Protein AF-B4MLC6-F1 (afdb_monomer)

Radius of gyration: 28.42 Å; Cα contacts (8 Å, |Δi|>4): 93; chains: 1; bounding box: 68×67×50 Å

Solvent-accessible surface area (backbone atoms only — not comparable to full-atom values): 10193 Å² total; per-residue (Å²): 132,86,50,77,65,55,53,52,52,50,53,52,49,52,50,54,46,58,76,69,55,54,74,78,79,68,46,75,76,67,80,71,74,76,74,78,72,75,78,76,74,79,74,76,86,68,87,71,76,87,73,73,72,77,74,76,80,76,71,76,73,88,77,76,62,70,89,80,49,56,53,79,42,77,38,80,47,77,47,74,46,67,61,86,47,91,90,46,66,71,47,75,39,79,35,82,41,40,37,41,44,62,76,70,51,63,60,63,82,73,71,44,70,70,60,49,51,56,36,67,73,41,57,73,69,61,19,40,54,50,52,41,52,52,50,53,54,50,51,53,53,52,55,58,55,63,73,66,64,75,86,78,76,80,83,75,132

Structure (mmCIF, N/CA/C/O backbone):
data_AF-B4MLC6-F1
#
_entry.id   AF-B4MLC6-F1
#
loop_
_atom_site.group_PDB
_atom_site.id
_atom_site.type_symbol
_atom_site.label_atom_id
_atom_site.label_alt_id
_atom_site.label_comp_id
_atom_site.label_asym_id
_atom_site.label_entity_id
_atom_site.label_seq_id
_atom_site.pdbx_PDB_ins_code
_atom_site.Cartn_x
_atom_site.Cartn_y
_atom_site.Cartn_z
_atom_site.occupancy
_atom_site.B_iso_or_equiv
_atom_site.auth_seq_id
_atom_site.auth_comp_id
_atom_site.auth_asym_id
_atom_site.auth_atom_id
_atom_site.pdbx_PDB_model_num
ATOM 1 N N . MET A 1 1 ? -3.858 -43.326 20.105 1.00 68.50 1 MET A N 1
ATOM 2 C CA . MET A 1 1 ? -4.731 -43.638 21.261 1.00 68.50 1 MET A CA 1
ATOM 3 C C . MET A 1 1 ? -4.501 -42.559 22.310 1.00 68.50 1 MET A C 1
ATOM 5 O O . MET A 1 1 ? -3.371 -42.448 22.756 1.00 68.50 1 MET A O 1
ATOM 9 N N . LEU A 1 2 ? -5.507 -41.747 22.660 1.00 75.56 2 LEU A N 1
ATOM 10 C CA . LEU A 1 2 ? -5.358 -40.728 23.715 1.00 75.56 2 LEU A CA 1
ATOM 11 C C . LEU A 1 2 ? -5.093 -41.387 25.073 1.00 75.56 2 LEU A C 1
ATOM 13 O O . LEU A 1 2 ? -5.785 -42.353 25.432 1.00 75.56 2 LEU A O 1
ATOM 17 N N . SER A 1 3 ? -4.132 -40.835 25.811 1.00 88.38 3 SER A N 1
ATOM 18 C CA . SER A 1 3 ? -3.777 -41.238 27.169 1.00 88.38 3 SER A CA 1
ATOM 19 C C . SER A 1 3 ? -4.930 -40.984 28.148 1.00 88.38 3 SER A C 1
ATOM 21 O O . SER A 1 3 ? -5.850 -40.197 27.906 1.00 88.38 3 SER A O 1
ATOM 23 N N . GLN A 1 4 ? -4.915 -41.678 29.286 1.00 87.19 4 GLN A N 1
ATOM 24 C CA . GLN A 1 4 ? -6.001 -41.597 30.266 1.00 87.19 4 GLN A CA 1
ATOM 25 C C . GLN A 1 4 ? -6.118 -40.205 30.913 1.00 87.19 4 GLN A C 1
ATOM 27 O O . GLN A 1 4 ? -7.211 -39.799 31.311 1.00 87.19 4 GLN A O 1
ATOM 32 N N . THR A 1 5 ? -5.014 -39.463 30.992 1.00 89.81 5 THR A N 1
ATOM 33 C CA . THR A 1 5 ? -4.964 -38.077 31.473 1.00 89.81 5 THR A CA 1
ATOM 34 C C . THR A 1 5 ? -5.585 -37.113 30.466 1.00 89.81 5 THR A C 1
ATOM 36 O O . THR A 1 5 ? -6.416 -36.296 30.855 1.00 89.81 5 THR A O 1
ATOM 39 N N . GLU A 1 6 ? -5.279 -37.257 29.175 1.00 90.38 6 GLU A N 1
ATOM 40 C CA . GLU A 1 6 ? -5.875 -36.445 28.104 1.00 90.38 6 GLU A CA 1
ATOM 41 C C . GLU A 1 6 ? -7.383 -36.665 27.999 1.00 90.38 6 GLU A C 1
ATOM 43 O O . GLU A 1 6 ? -8.142 -35.708 27.866 1.00 90.38 6 GLU A O 1
ATOM 48 N N . ARG A 1 7 ? -7.844 -37.916 28.139 1.00 89.88 7 ARG A N 1
ATOM 49 C CA . ARG A 1 7 ? -9.282 -38.220 28.169 1.00 89.88 7 ARG A CA 1
ATOM 50 C C . ARG A 1 7 ? -9.983 -37.493 29.313 1.00 89.88 7 ARG A C 1
ATOM 52 O O . ARG A 1 7 ? -11.011 -36.871 29.085 1.00 89.88 7 ARG A O 1
ATOM 59 N N . LYS A 1 8 ? -9.406 -37.514 30.521 1.00 90.06 8 LYS A N 1
ATOM 60 C CA . LYS A 1 8 ? -9.952 -36.790 31.682 1.00 90.06 8 LYS A CA 1
ATOM 61 C C . LYS A 1 8 ? -9.945 -35.276 31.469 1.00 90.06 8 LYS A C 1
ATOM 63 O O . LYS A 1 8 ? -10.919 -34.617 31.824 1.00 90.06 8 LYS A O 1
ATOM 68 N N . ALA A 1 9 ? -8.878 -34.731 30.887 1.00 89.88 9 ALA A N 1
ATOM 69 C CA . ALA A 1 9 ? -8.782 -33.308 30.575 1.00 89.88 9 ALA A CA 1
ATOM 70 C C . ALA A 1 9 ? -9.854 -32.876 29.560 1.00 89.88 9 ALA A C 1
ATOM 72 O O . ALA A 1 9 ? -10.506 -31.853 29.762 1.00 89.88 9 ALA A O 1
ATOM 73 N N . LEU A 1 10 ? -10.102 -33.689 28.529 1.00 91.12 10 LEU A N 1
ATOM 74 C CA . LEU A 1 10 ? -11.170 -33.460 27.554 1.00 91.12 10 LEU A CA 1
ATOM 75 C C . LEU A 1 10 ? -12.553 -33.478 28.207 1.00 91.12 10 LEU A C 1
ATOM 77 O O . LEU A 1 10 ? -13.337 -32.561 27.985 1.00 91.12 10 LEU A O 1
ATOM 81 N N . THR A 1 11 ? -12.834 -34.456 29.072 1.00 90.44 11 THR A N 1
ATOM 82 C CA . THR A 1 11 ? -14.116 -34.511 29.793 1.00 90.44 11 THR A CA 1
ATOM 83 C C . THR A 1 11 ? -14.309 -33.292 30.702 1.00 90.44 11 THR A C 1
ATOM 85 O O . THR A 1 11 ? -15.401 -32.735 30.784 1.00 90.44 11 THR A O 1
ATOM 88 N N . GLN A 1 12 ? -13.247 -32.825 31.367 1.00 90.38 12 GLN A N 1
ATOM 89 C CA . GLN A 1 12 ? -13.305 -31.610 32.186 1.00 90.38 12 GLN A CA 1
ATOM 90 C C . GLN A 1 12 ? -13.538 -30.348 31.350 1.00 90.38 12 GLN A C 1
ATOM 92 O O . GLN A 1 12 ? -14.271 -29.457 31.783 1.00 90.38 12 GLN A O 1
ATOM 97 N N . LEU A 1 13 ? -12.916 -30.256 30.173 1.00 90.38 13 LEU A N 1
ATOM 98 C CA . LEU A 1 13 ? -13.105 -29.137 29.253 1.00 90.38 13 LEU A CA 1
ATOM 99 C C . LEU A 1 13 ? -14.541 -29.098 28.725 1.00 90.38 13 LEU A C 1
ATOM 101 O O . LEU A 1 13 ? -15.160 -28.037 28.744 1.00 90.38 13 LEU A O 1
ATOM 105 N N . GLU A 1 14 ? -15.079 -30.249 28.324 1.00 89.69 14 GLU A N 1
ATOM 106 C CA . GLU A 1 14 ? -16.450 -30.381 27.833 1.00 89.69 14 GLU A CA 1
ATOM 107 C C . GLU A 1 14 ? -17.473 -29.955 28.893 1.00 89.69 14 GLU A C 1
ATOM 109 O O . GLU A 1 14 ? -18.378 -29.174 28.601 1.00 89.69 14 GLU A O 1
ATOM 114 N N . ASN A 1 15 ? -17.290 -30.392 30.142 1.00 89.81 15 ASN A N 1
ATOM 115 C CA . ASN A 1 15 ? -18.161 -29.996 31.249 1.00 89.81 15 ASN A CA 1
ATOM 116 C C . ASN A 1 15 ? -18.086 -28.486 31.511 1.00 89.81 15 ASN A C 1
ATOM 118 O O . ASN A 1 15 ? -19.115 -27.821 31.588 1.00 89.81 15 ASN A O 1
ATOM 122 N N . LYS A 1 16 ? -16.876 -27.908 31.542 1.00 88.88 16 LYS A N 1
ATOM 123 C CA . LYS A 1 16 ? -16.700 -26.453 31.688 1.00 88.88 16 LYS A CA 1
ATOM 124 C C . LYS A 1 16 ? -17.32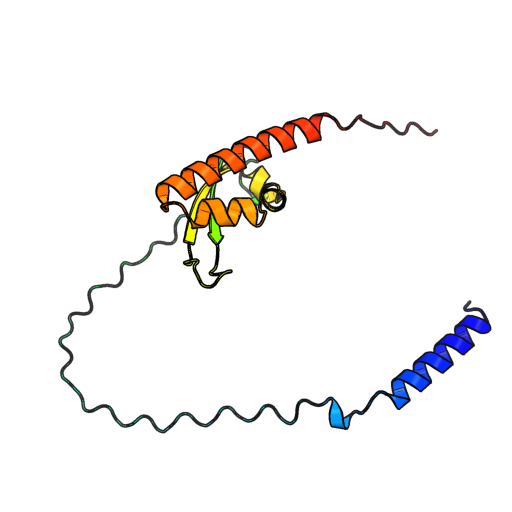8 -25.670 30.535 1.00 88.88 16 LYS A C 1
ATOM 126 O O . LYS A 1 16 ? -17.839 -24.574 30.755 1.00 88.88 16 LYS A O 1
ATOM 131 N N . TRP A 1 17 ? -17.264 -26.195 29.313 1.00 82.50 17 TRP A N 1
ATOM 132 C CA . TRP A 1 17 ? -17.905 -25.587 28.151 1.00 82.50 17 TRP A CA 1
ATOM 133 C C . TRP A 1 17 ? -19.420 -25.624 28.277 1.00 82.50 17 T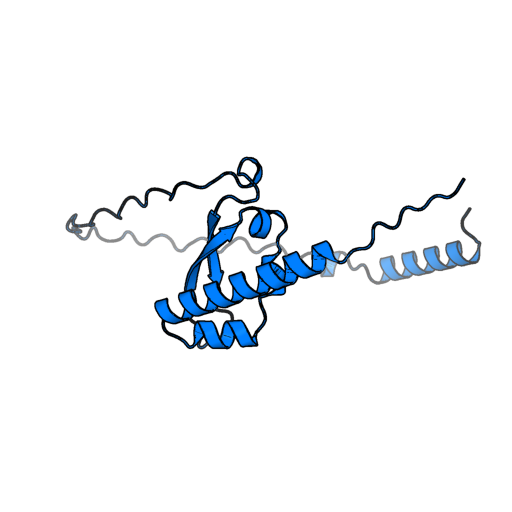RP A C 1
ATOM 135 O O . TRP A 1 17 ? -20.036 -24.580 28.110 1.00 82.50 17 TRP A O 1
ATOM 145 N N . LYS A 1 18 ? -20.006 -26.770 28.640 1.00 81.19 18 LYS A N 1
ATOM 146 C CA . LYS A 1 18 ? -21.451 -26.909 28.874 1.00 81.19 18 LYS A CA 1
ATOM 147 C C . LYS A 1 18 ? -21.945 -25.969 29.976 1.00 81.19 18 LYS A C 1
ATOM 149 O O . LYS A 1 18 ? -22.908 -25.247 29.751 1.00 81.19 18 LYS A O 1
ATOM 154 N N . ASP A 1 19 ? -21.228 -25.878 31.095 1.00 81.38 19 ASP A N 1
ATOM 155 C CA . ASP A 1 19 ? -21.594 -24.997 32.214 1.00 81.38 19 ASP A CA 1
ATOM 156 C C . ASP A 1 19 ? -21.524 -23.503 31.851 1.00 81.38 19 ASP A C 1
ATOM 158 O O . ASP A 1 19 ? -22.298 -22.688 32.352 1.00 81.38 19 ASP A O 1
ATOM 162 N N . ARG A 1 20 ? -20.585 -23.110 30.978 1.00 76.62 20 ARG A N 1
ATOM 163 C CA . ARG A 1 20 ? -20.426 -21.714 30.521 1.00 76.62 20 ARG A CA 1
ATOM 164 C C . ARG A 1 20 ? -21.150 -21.403 29.213 1.00 76.62 20 ARG A C 1
ATOM 166 O O . ARG A 1 20 ? -21.120 -20.255 28.747 1.00 76.62 20 ARG A O 1
ATOM 173 N N . PHE A 1 21 ? -21.771 -22.395 28.591 1.00 76.12 21 PHE A N 1
ATOM 174 C CA . PHE A 1 21 ? -22.563 -22.223 27.390 1.00 76.12 21 PHE A CA 1
ATOM 175 C C . PHE A 1 21 ? -23.991 -21.893 27.803 1.00 76.12 21 PHE A C 1
ATOM 177 O O . PHE A 1 21 ? -24.821 -22.769 28.006 1.00 76.12 21 PHE A O 1
ATOM 184 N N . LYS A 1 22 ? -24.267 -20.597 27.951 1.00 70.38 22 LYS A N 1
ATOM 185 C CA . LYS A 1 22 ? -25.624 -20.089 28.137 1.00 70.38 22 LYS A CA 1
ATOM 186 C C . LYS A 1 22 ? -26.255 -19.857 26.757 1.00 70.38 22 LYS A C 1
ATOM 188 O O . LYS A 1 22 ? -25.883 -18.872 26.111 1.00 70.38 22 LYS A O 1
ATOM 193 N N . PRO A 1 23 ? -27.153 -20.739 26.281 1.00 65.00 23 PRO A N 1
ATOM 194 C CA . PRO A 1 23 ? -27.768 -20.599 24.961 1.00 65.00 23 PRO A CA 1
ATOM 195 C C . PRO A 1 23 ? -28.609 -19.318 24.856 1.00 65.00 23 PRO A C 1
ATOM 197 O O . PRO A 1 23 ? -28.630 -18.687 23.802 1.00 65.00 23 PRO A O 1
ATOM 200 N N . ASP A 1 24 ? -29.204 -18.881 25.968 1.00 62.84 24 ASP A N 1
ATOM 201 C CA . ASP A 1 24 ? -30.142 -17.753 25.987 1.00 62.84 24 ASP A CA 1
ATOM 202 C C . ASP A 1 24 ? -29.461 -16.378 26.118 1.00 62.84 24 ASP A C 1
ATOM 204 O O . ASP A 1 24 ? -29.988 -15.384 25.629 1.00 62.84 24 ASP A O 1
ATOM 208 N N . GLU A 1 25 ? -28.268 -16.295 26.724 1.00 59.62 25 GLU A N 1
ATOM 209 C CA . GLU A 1 25 ? -27.514 -15.028 26.860 1.00 59.62 25 GLU A CA 1
ATOM 210 C C . GLU A 1 25 ? -26.659 -14.697 25.623 1.00 59.62 25 GLU A C 1
ATOM 212 O O . GLU A 1 25 ? -26.262 -13.549 25.436 1.00 59.62 25 GLU A O 1
ATOM 217 N N . ARG A 1 26 ? -26.345 -15.697 24.785 1.00 54.47 26 ARG A N 1
ATOM 218 C CA . ARG A 1 26 ? -25.497 -15.545 23.586 1.00 54.47 26 ARG A CA 1
ATOM 219 C C . ARG A 1 26 ? -26.261 -15.505 22.270 1.00 54.47 26 ARG A C 1
ATOM 221 O O . ARG A 1 26 ? -25.632 -15.355 21.224 1.00 54.47 26 ARG A O 1
ATOM 228 N N . MET A 1 27 ? -27.585 -15.607 22.287 1.00 57.97 27 MET A N 1
ATOM 229 C CA . MET A 1 27 ? -28.346 -15.155 21.131 1.00 57.97 27 MET A CA 1
ATOM 230 C C . MET A 1 27 ? -28.315 -13.626 21.162 1.00 57.97 27 MET A C 1
ATOM 232 O O . MET A 1 27 ? -28.787 -13.055 22.147 1.00 57.97 27 MET A O 1
ATOM 236 N N . PRO A 1 28 ? -27.768 -12.928 20.145 1.00 60.44 28 PRO A N 1
ATOM 237 C CA . PRO A 1 28 ? -28.072 -11.514 20.001 1.00 60.44 28 PRO A CA 1
ATOM 238 C C . PRO A 1 28 ? -29.593 -11.448 19.964 1.00 60.44 28 PRO A C 1
ATOM 240 O O . PRO A 1 28 ? -30.214 -12.055 19.088 1.00 60.44 28 PRO A O 1
ATOM 243 N N . THR A 1 29 ? -30.189 -10.832 20.985 1.00 58.19 29 THR A N 1
ATOM 244 C CA . THR A 1 29 ? -31.632 -10.664 21.079 1.00 58.19 29 THR A CA 1
ATOM 245 C C . THR A 1 29 ? -32.075 -10.083 19.752 1.00 58.19 29 THR A C 1
ATOM 247 O O . THR A 1 29 ? -31.683 -8.973 19.413 1.00 58.19 29 THR A O 1
ATOM 250 N N . SER A 1 30 ? -32.761 -10.921 18.965 1.00 56.62 30 SER A N 1
ATOM 251 C CA . SER A 1 30 ? -33.469 -10.610 17.728 1.00 56.62 30 SER A CA 1
ATOM 252 C C . SER A 1 30 ? -33.014 -9.299 17.094 1.00 56.62 30 SER A C 1
ATOM 254 O O . SER A 1 30 ? -33.512 -8.264 17.530 1.00 56.62 30 SER A O 1
ATOM 256 N N . ASN A 1 31 ? -32.143 -9.344 16.072 1.00 59.59 31 ASN A N 1
ATOM 257 C CA . ASN A 1 31 ? -31.784 -8.183 15.245 1.00 59.59 31 ASN A CA 1
ATOM 258 C C . ASN A 1 31 ? -33.028 -7.292 15.082 1.00 59.59 31 ASN A C 1
ATOM 260 O O . ASN A 1 31 ? -33.966 -7.719 14.391 1.00 59.59 31 ASN A O 1
ATOM 264 N N . PRO A 1 32 ? -33.132 -6.163 15.815 1.00 63.72 32 PRO A N 1
ATOM 265 C CA . PRO A 1 32 ? -34.364 -5.404 15.838 1.00 63.72 32 PRO A CA 1
ATOM 266 C C . PRO A 1 32 ? -34.630 -5.039 14.391 1.00 63.72 32 PRO A C 1
ATOM 268 O O . PRO A 1 32 ? -33.734 -4.523 13.718 1.00 63.72 32 PRO A O 1
ATOM 271 N N . ARG A 1 33 ? -35.816 -5.403 13.876 1.00 61.44 33 ARG A N 1
ATOM 272 C CA . ARG A 1 33 ? -36.183 -5.069 12.496 1.00 61.44 33 ARG A CA 1
ATOM 273 C C . ARG A 1 33 ? -35.805 -3.603 12.295 1.00 61.44 33 ARG A C 1
ATOM 275 O O . ARG A 1 33 ? -36.210 -2.793 13.136 1.00 61.44 33 ARG A O 1
ATOM 282 N N . PRO A 1 34 ? -35.014 -3.266 11.261 1.00 67.81 34 PRO A N 1
ATOM 283 C CA . PRO A 1 34 ? -34.630 -1.884 11.040 1.00 67.81 34 PRO A CA 1
ATOM 284 C C . PRO A 1 34 ? -35.903 -1.045 11.077 1.00 67.81 34 PRO A C 1
ATOM 286 O O . PRO A 1 34 ? -36.906 -1.428 10.465 1.00 67.81 34 PRO A O 1
ATOM 289 N N . LEU A 1 35 ? -35.878 0.028 11.877 1.00 66.75 35 LEU A N 1
ATOM 290 C CA . LEU A 1 35 ? -37.004 0.944 12.035 1.00 66.75 35 LEU A CA 1
ATOM 291 C C . LEU A 1 35 ? -37.591 1.208 10.648 1.00 66.75 35 LEU A C 1
ATOM 293 O O . LEU A 1 35 ? -36.852 1.593 9.738 1.00 66.75 35 LEU A O 1
ATOM 297 N N . THR A 1 36 ? -38.894 0.962 10.468 1.00 70.25 36 THR A N 1
ATOM 298 C CA . THR A 1 36 ? -39.567 1.285 9.206 1.00 70.25 36 THR A CA 1
ATOM 299 C C . THR A 1 36 ? -39.221 2.729 8.866 1.00 70.25 36 THR A C 1
ATOM 301 O O . THR A 1 36 ? -39.483 3.605 9.699 1.00 70.25 36 THR A O 1
ATOM 304 N N . PRO A 1 37 ? -38.596 2.994 7.703 1.00 69.50 37 PRO A N 1
ATOM 305 C CA . PRO A 1 37 ? -38.178 4.340 7.367 1.00 69.50 37 PRO A CA 1
ATOM 306 C C . PRO A 1 37 ? -39.406 5.250 7.442 1.00 69.50 37 PRO A C 1
ATOM 308 O O . PRO A 1 37 ? -40.482 4.851 6.979 1.00 69.50 37 PRO A O 1
ATOM 311 N N . PRO A 1 38 ? -39.285 6.445 8.050 1.00 70.88 38 PRO A N 1
ATOM 312 C CA . PRO A 1 38 ? -40.412 7.352 8.179 1.00 70.88 38 PRO A CA 1
ATOM 313 C C . PRO A 1 38 ? -41.020 7.569 6.796 1.00 70.88 38 PRO A C 1
ATOM 315 O O . PRO A 1 38 ? -40.292 7.803 5.826 1.00 70.88 38 PRO A O 1
ATOM 318 N N . SER A 1 39 ? -42.350 7.446 6.705 1.00 66.81 39 SER A N 1
ATOM 319 C CA . SER A 1 39 ? -43.085 7.619 5.452 1.00 66.81 39 SER A CA 1
ATOM 320 C C . SER A 1 39 ? -42.573 8.871 4.749 1.00 66.81 39 SER A C 1
ATOM 322 O O . SER A 1 39 ? -42.586 9.963 5.331 1.00 66.81 39 SER A O 1
ATOM 324 N N . ARG A 1 40 ? -42.040 8.701 3.528 1.00 65.69 40 ARG A N 1
ATOM 325 C CA . ARG A 1 40 ? -41.483 9.801 2.735 1.00 65.69 40 ARG A CA 1
ATOM 326 C C . ARG A 1 40 ? -42.558 10.877 2.640 1.00 65.69 40 ARG A C 1
ATOM 328 O O . ARG A 1 40 ? -43.511 10.733 1.875 1.00 65.69 40 ARG A O 1
ATOM 335 N N . ARG A 1 41 ? -42.394 11.975 3.391 1.00 65.38 41 ARG A N 1
ATOM 336 C CA . ARG A 1 41 ? -43.183 13.193 3.181 1.00 65.38 41 ARG A CA 1
ATOM 337 C C . ARG A 1 41 ? -43.076 13.502 1.694 1.00 65.38 41 ARG A C 1
ATOM 339 O O . ARG A 1 41 ? -41.963 13.672 1.192 1.00 65.38 41 ARG A O 1
ATOM 346 N N . LYS A 1 42 ? -44.209 13.496 0.983 1.00 64.38 42 LYS A N 1
ATOM 347 C CA . LYS A 1 42 ? -44.267 13.819 -0.446 1.00 64.38 42 LYS A CA 1
ATOM 348 C C . LYS A 1 42 ? -43.604 15.183 -0.617 1.00 64.38 42 LYS A C 1
ATOM 350 O O . LYS A 1 42 ? -44.187 16.200 -0.244 1.00 64.38 42 LYS A O 1
ATOM 355 N N . LYS A 1 43 ? -42.357 15.201 -1.103 1.00 62.88 43 LYS A N 1
ATOM 356 C CA . LYS A 1 43 ? -41.651 16.444 -1.405 1.00 62.88 43 LYS A CA 1
ATOM 357 C C . LYS A 1 43 ? -42.537 17.193 -2.393 1.00 62.88 43 LYS A C 1
ATOM 359 O O . LYS A 1 43 ? -42.864 16.658 -3.453 1.00 62.88 43 LYS A O 1
ATOM 364 N N . ARG A 1 44 ? -42.978 18.398 -2.016 1.00 62.78 44 ARG A N 1
ATOM 365 C CA . ARG A 1 44 ? -43.630 19.320 -2.951 1.00 62.78 44 ARG A CA 1
ATOM 366 C C . ARG A 1 44 ? -42.698 19.423 -4.154 1.00 62.78 44 ARG A C 1
ATOM 368 O O . ARG A 1 44 ? -41.494 19.599 -3.965 1.00 62.78 44 ARG A O 1
ATOM 375 N N . LYS A 1 45 ? -43.240 19.225 -5.357 1.00 53.97 45 LYS A N 1
ATOM 376 C CA . LYS A 1 45 ? -42.496 19.365 -6.610 1.00 53.97 45 LYS A CA 1
ATOM 377 C C . LYS A 1 45 ? -41.993 20.807 -6.680 1.00 53.97 45 LYS A C 1
ATOM 379 O O . LYS A 1 45 ? -42.726 21.701 -7.079 1.00 53.97 45 LYS A O 1
ATOM 384 N N . SER A 1 46 ? -40.773 21.029 -6.207 1.00 56.72 46 SER A N 1
ATOM 385 C CA . SER A 1 46 ? -39.996 22.189 -6.603 1.00 56.72 46 SER A CA 1
ATOM 386 C C . SER A 1 46 ? -39.578 21.919 -8.039 1.00 56.72 46 SER A C 1
ATOM 388 O O . SER A 1 46 ? -39.068 20.832 -8.328 1.00 56.72 46 SER A O 1
ATOM 390 N N . ASN A 1 47 ? -39.849 22.862 -8.938 1.00 58.94 47 ASN A N 1
ATOM 391 C CA . ASN A 1 47 ? -39.313 22.835 -10.290 1.00 58.94 47 ASN A CA 1
ATOM 392 C C . ASN A 1 47 ? -37.791 22.990 -10.181 1.00 58.94 47 ASN A C 1
ATOM 394 O O . ASN A 1 47 ? -37.259 24.094 -10.252 1.00 58.94 47 ASN A O 1
ATOM 398 N N . GLN A 1 48 ? -37.094 21.878 -9.936 1.00 55.44 48 GLN A N 1
ATOM 399 C CA . GLN A 1 48 ? -35.646 21.820 -10.028 1.00 55.44 48 GLN A CA 1
ATOM 400 C C . GLN A 1 48 ? -35.281 22.052 -11.489 1.00 55.44 48 GLN A C 1
ATOM 402 O O . GLN A 1 48 ? -35.554 21.230 -12.365 1.00 55.44 48 GLN A O 1
ATOM 407 N N . ILE A 1 49 ? -34.688 23.217 -11.721 1.00 56.25 49 ILE A N 1
ATOM 408 C CA . ILE A 1 49 ? -33.933 23.550 -12.918 1.00 56.25 49 ILE A CA 1
ATOM 409 C C . ILE A 1 49 ? -32.972 22.383 -13.180 1.00 56.25 49 ILE A C 1
ATOM 411 O O . ILE A 1 49 ? -32.167 22.022 -12.319 1.00 56.25 49 ILE A O 1
ATOM 415 N N . LYS A 1 50 ? -33.113 21.761 -14.352 1.00 56.47 50 LYS A N 1
ATOM 416 C CA . LYS A 1 50 ? -32.356 20.592 -14.819 1.00 56.47 50 LYS A CA 1
ATOM 417 C C . LYS A 1 50 ? -30.924 20.968 -15.217 1.00 56.47 50 LYS A C 1
ATOM 419 O O . LYS A 1 50 ? -30.495 20.667 -16.321 1.00 56.47 50 LYS A O 1
ATOM 424 N N . ASN A 1 51 ? -30.187 21.608 -14.318 1.00 53.03 51 ASN A N 1
ATOM 425 C CA . ASN A 1 51 ? -28.764 21.868 -14.509 1.00 53.03 51 ASN A CA 1
ATOM 426 C C . ASN A 1 51 ? -27.971 20.991 -13.537 1.00 53.03 51 ASN A C 1
ATOM 428 O O . ASN A 1 51 ? -27.178 21.482 -12.740 1.00 53.03 51 ASN A O 1
ATOM 432 N N . SER A 1 52 ? -28.211 19.677 -13.566 1.00 56.84 52 SER A N 1
ATOM 433 C CA . SER A 1 52 ? -27.174 18.751 -13.125 1.00 56.84 52 SER A CA 1
ATOM 434 C C . SER A 1 52 ? -26.108 18.772 -14.211 1.00 56.84 52 SER A C 1
ATOM 436 O O . SER A 1 52 ? -26.345 18.272 -15.312 1.00 56.84 52 SER A O 1
ATOM 438 N N . LEU A 1 53 ? -24.963 19.388 -13.918 1.00 64.12 53 LEU A N 1
ATOM 439 C CA . LEU A 1 53 ? -23.752 19.150 -14.695 1.00 64.12 53 LEU A CA 1
ATOM 440 C C . LEU A 1 53 ? -23.573 17.625 -14.820 1.00 64.12 53 LEU A C 1
ATOM 442 O O . LEU A 1 53 ? -23.834 16.922 -13.834 1.00 64.12 53 LEU A O 1
ATOM 446 N N . PRO A 1 54 ? -23.191 17.101 -15.997 1.00 53.69 54 PRO A N 1
ATOM 447 C CA . PRO A 1 54 ? -22.868 15.691 -16.114 1.00 53.69 54 PRO A CA 1
ATOM 448 C C . PRO A 1 54 ? -21.799 15.389 -15.066 1.00 53.69 54 PRO A C 1
ATOM 450 O O . PRO A 1 54 ? -20.762 16.051 -15.032 1.00 53.69 54 PRO A O 1
ATOM 453 N N . VAL A 1 55 ? -22.073 14.431 -14.179 1.00 58.31 55 VAL A N 1
ATOM 454 C CA . VAL A 1 55 ? -21.008 13.798 -13.399 1.00 58.31 55 VAL A CA 1
ATOM 455 C C . VAL A 1 55 ? -20.015 13.302 -14.447 1.00 58.31 55 VAL A C 1
ATOM 457 O O . VAL A 1 55 ? -20.454 12.557 -15.326 1.00 58.31 55 VAL A O 1
ATOM 460 N N . PRO A 1 56 ? -18.744 13.749 -14.438 1.00 54.69 56 PRO A N 1
ATOM 461 C CA . PRO A 1 56 ? -17.765 13.248 -15.384 1.00 54.69 56 PRO A CA 1
ATOM 462 C C . PRO A 1 56 ? -17.791 11.730 -15.299 1.00 54.69 56 PRO A C 1
ATOM 464 O O . PRO A 1 56 ? -17.679 11.163 -14.209 1.00 54.69 56 PRO A O 1
ATOM 467 N N . GLU A 1 57 ? -18.032 11.091 -16.435 1.00 54.44 57 GLU A N 1
ATOM 468 C CA . GLU A 1 57 ? -17.911 9.655 -16.588 1.00 54.44 57 GLU A CA 1
ATOM 469 C C . GLU A 1 57 ? -16.442 9.347 -16.273 1.00 54.44 57 GLU A C 1
ATOM 471 O O . GLU A 1 57 ? -15.557 9.571 -17.096 1.00 54.44 57 GLU A O 1
ATOM 476 N N . PHE A 1 58 ? -16.148 8.990 -15.018 1.00 56.66 58 PHE A N 1
ATOM 477 C CA . PHE A 1 58 ? -14.818 8.548 -14.623 1.00 56.66 58 PHE A CA 1
ATOM 478 C C . PHE A 1 58 ? -14.588 7.253 -15.385 1.00 56.66 58 PHE A C 1
ATOM 480 O O . PHE A 1 58 ? -15.027 6.187 -14.949 1.00 56.66 58 PHE A O 1
ATOM 487 N N . LEU A 1 59 ? -13.953 7.358 -16.553 1.00 57.81 59 LEU A N 1
ATOM 488 C CA . LEU A 1 59 ? -13.414 6.201 -17.239 1.00 57.81 59 LEU A CA 1
ATOM 489 C C . LEU A 1 59 ? -12.556 5.470 -16.202 1.00 57.81 59 LEU A C 1
ATOM 491 O O . LEU A 1 59 ? -11.666 6.097 -15.616 1.00 57.81 59 LEU A O 1
ATOM 495 N N . PRO A 1 60 ? -12.852 4.197 -15.891 1.00 59.56 60 PRO A N 1
ATOM 496 C CA . PRO A 1 60 ? -11.981 3.437 -15.021 1.00 59.56 60 PRO A CA 1
ATOM 497 C C . PRO A 1 60 ? -10.602 3.448 -15.674 1.00 59.56 60 PRO A C 1
ATOM 499 O O . PRO A 1 60 ? -10.457 3.011 -16.815 1.00 59.56 60 PRO A O 1
ATOM 502 N N . GLU A 1 61 ? -9.612 4.001 -14.970 1.00 64.75 61 GLU A N 1
ATOM 503 C CA . GLU A 1 61 ? -8.214 3.903 -15.385 1.00 64.75 61 GLU A CA 1
ATOM 504 C C . GLU A 1 61 ? -7.920 2.440 -15.753 1.00 64.75 61 GLU A C 1
ATOM 506 O O . GLU A 1 61 ? -8.425 1.538 -15.066 1.00 64.75 61 GLU A O 1
ATOM 511 N N . PRO A 1 62 ? -7.166 2.185 -16.837 1.00 69.12 62 PRO A N 1
ATOM 512 C CA . PRO A 1 62 ? -6.907 0.832 -17.304 1.00 69.12 62 PRO A CA 1
ATOM 513 C C . PRO A 1 62 ? -6.252 0.036 -16.175 1.00 69.12 62 PRO A C 1
ATOM 515 O O . PRO A 1 62 ? -5.113 0.285 -15.785 1.00 69.12 62 PRO A O 1
ATOM 518 N N . ARG A 1 63 ? -7.012 -0.898 -15.600 1.00 75.56 63 ARG A N 1
ATOM 519 C CA . ARG A 1 63 ? -6.521 -1.783 -14.548 1.00 75.56 63 ARG A CA 1
ATOM 520 C C . ARG A 1 63 ? -5.697 -2.869 -15.206 1.00 75.56 63 ARG A C 1
ATOM 522 O O . ARG A 1 63 ? -6.163 -3.519 -16.137 1.00 75.56 63 ARG A O 1
ATOM 529 N N . VAL A 1 64 ? -4.490 -3.060 -14.701 1.00 77.25 64 VAL A N 1
ATOM 530 C CA . VAL A 1 64 ? -3.586 -4.088 -15.196 1.00 77.25 64 VAL A CA 1
ATOM 531 C C . VAL A 1 64 ? -3.808 -5.372 -14.392 1.00 77.25 64 VAL A C 1
ATOM 533 O O . VAL A 1 64 ? -3.890 -5.336 -13.161 1.00 77.25 64 VAL A O 1
ATOM 536 N N . ASN A 1 65 ? -3.904 -6.512 -15.078 1.00 83.38 65 ASN A N 1
ATOM 537 C CA . ASN A 1 65 ? -3.884 -7.820 -14.432 1.00 83.38 65 ASN A CA 1
ATOM 538 C C . ASN A 1 65 ? -2.467 -8.097 -13.922 1.00 83.38 65 ASN A C 1
ATOM 540 O O . ASN A 1 65 ? -1.582 -8.458 -14.695 1.00 83.38 65 ASN A O 1
ATOM 544 N N . LEU A 1 66 ? -2.257 -7.950 -12.611 1.00 80.62 66 LEU A N 1
ATOM 545 C CA . LEU A 1 66 ? -0.944 -8.137 -11.984 1.00 80.62 66 LEU A CA 1
ATOM 546 C C . LEU A 1 66 ? -0.300 -9.475 -12.369 1.00 80.62 66 LEU A C 1
ATOM 548 O O . LEU A 1 66 ? 0.868 -9.485 -12.722 1.00 80.62 66 LEU A O 1
ATOM 552 N N . ASN A 1 67 ? -1.054 -10.578 -12.389 1.00 81.88 67 ASN A N 1
ATOM 553 C CA . ASN A 1 67 ? -0.520 -11.917 -12.682 1.00 81.88 67 ASN A CA 1
ATOM 554 C C . ASN A 1 67 ? 0.024 -12.083 -14.110 1.00 81.88 67 ASN A C 1
ATOM 556 O O . ASN A 1 67 ? 0.923 -12.889 -14.316 1.00 81.88 67 ASN A O 1
ATOM 560 N N . GLU A 1 68 ? -0.510 -11.334 -15.075 1.00 88.06 68 GLU A N 1
ATOM 561 C CA . GLU A 1 68 ? -0.125 -11.404 -16.495 1.00 88.06 68 GLU A CA 1
ATOM 562 C C . GLU A 1 68 ? 0.981 -10.398 -16.845 1.00 88.06 68 GLU A C 1
ATOM 564 O O . GLU A 1 68 ? 1.507 -10.407 -17.951 1.00 88.06 68 GLU A O 1
ATOM 569 N N . THR A 1 69 ? 1.316 -9.509 -15.909 1.00 86.88 69 THR A N 1
ATOM 570 C CA . THR A 1 69 ? 2.303 -8.445 -16.103 1.00 86.88 69 THR A CA 1
ATOM 571 C C . THR A 1 69 ? 3.699 -8.962 -15.803 1.00 86.88 69 THR A C 1
ATOM 573 O O . THR A 1 69 ? 3.877 -9.653 -14.802 1.00 86.88 69 THR A O 1
ATOM 576 N N . ASP A 1 70 ? 4.697 -8.594 -16.601 1.00 88.62 70 ASP A N 1
ATOM 577 C CA . ASP A 1 70 ? 6.092 -8.942 -16.317 1.00 88.62 70 ASP A CA 1
ATOM 578 C C . ASP A 1 70 ? 6.561 -8.359 -14.978 1.00 88.62 70 ASP A C 1
ATOM 580 O O . ASP A 1 70 ? 6.210 -7.239 -14.609 1.00 88.62 70 ASP A O 1
ATOM 584 N N . ASP A 1 71 ? 7.382 -9.115 -14.250 1.00 87.88 71 ASP A N 1
ATOM 585 C CA . ASP A 1 71 ? 7.839 -8.766 -12.898 1.00 87.88 71 ASP A CA 1
ATOM 586 C C . ASP A 1 71 ? 8.593 -7.427 -12.830 1.00 87.88 71 ASP A C 1
ATOM 588 O O . ASP A 1 71 ? 8.481 -6.702 -11.835 1.00 87.88 71 ASP A O 1
ATOM 592 N N . ASP A 1 72 ? 9.307 -7.076 -13.899 1.00 87.62 72 ASP A N 1
ATOM 593 C CA . ASP A 1 72 ? 10.079 -5.837 -14.013 1.00 87.62 72 ASP A CA 1
ATOM 594 C C . ASP A 1 72 ? 9.308 -4.692 -14.691 1.00 87.62 72 ASP A C 1
ATOM 596 O O . ASP A 1 72 ? 9.814 -3.571 -14.773 1.00 87.62 72 ASP A O 1
ATOM 600 N N . ALA A 1 73 ? 8.073 -4.924 -15.148 1.00 89.19 73 ALA A N 1
ATOM 601 C CA . ALA A 1 73 ? 7.260 -3.856 -15.713 1.00 89.19 73 ALA A CA 1
ATOM 602 C C . ALA A 1 73 ? 6.880 -2.840 -14.626 1.00 89.19 73 ALA A C 1
ATOM 604 O O . ALA A 1 73 ? 6.409 -3.201 -13.543 1.00 89.19 73 ALA A O 1
ATOM 605 N N . ILE A 1 74 ? 7.067 -1.555 -14.926 1.00 90.75 74 ILE A N 1
ATOM 606 C CA . ILE A 1 74 ? 6.719 -0.461 -14.018 1.00 90.75 74 ILE A CA 1
ATOM 607 C C . ILE A 1 74 ? 5.211 -0.227 -14.098 1.00 90.75 74 ILE A C 1
ATOM 609 O O . ILE A 1 74 ? 4.673 0.082 -15.163 1.00 90.75 74 ILE A O 1
ATOM 613 N N . ILE A 1 75 ? 4.534 -0.345 -12.961 1.00 91.06 75 ILE A N 1
ATOM 614 C CA . ILE A 1 75 ? 3.098 -0.120 -12.818 1.00 91.06 75 ILE A CA 1
ATOM 615 C C . ILE A 1 75 ? 2.822 1.048 -11.875 1.00 91.06 75 ILE A C 1
ATOM 617 O O . ILE A 1 75 ? 3.608 1.352 -10.976 1.00 91.06 75 ILE A O 1
ATOM 621 N N . ILE A 1 76 ? 1.669 1.688 -12.064 1.00 91.81 76 ILE A N 1
ATOM 622 C CA . ILE A 1 76 ? 1.156 2.688 -11.128 1.00 91.81 76 ILE A CA 1
ATOM 623 C C . ILE A 1 76 ? 0.396 1.953 -10.028 1.00 91.81 76 ILE A C 1
ATOM 625 O O . ILE A 1 76 ? -0.657 1.363 -10.276 1.00 91.81 76 ILE A O 1
ATOM 629 N N . ASN A 1 77 ? 0.918 1.997 -8.807 1.00 91.62 77 ASN A N 1
ATOM 630 C CA . ASN A 1 77 ? 0.250 1.472 -7.628 1.00 91.62 77 ASN A CA 1
ATOM 631 C C . ASN A 1 77 ? -0.386 2.620 -6.834 1.00 91.62 77 ASN A C 1
ATOM 633 O O . ASN A 1 77 ? 0.311 3.498 -6.324 1.00 91.62 77 ASN A O 1
ATOM 637 N N . ARG A 1 78 ? -1.717 2.604 -6.715 1.00 91.75 78 ARG A N 1
ATOM 638 C CA . ARG A 1 78 ? -2.477 3.604 -5.958 1.00 91.75 78 ARG A CA 1
ATOM 639 C C . ARG A 1 78 ? -2.623 3.171 -4.505 1.00 91.75 78 ARG A C 1
ATOM 641 O O . ARG A 1 78 ? -3.443 2.313 -4.177 1.00 91.75 78 ARG A O 1
ATOM 648 N N . ILE A 1 79 ? -1.879 3.818 -3.619 1.00 91.12 79 ILE A N 1
ATOM 649 C CA . ILE A 1 79 ? -1.959 3.620 -2.174 1.00 91.12 79 ILE A CA 1
ATOM 650 C C . ILE A 1 79 ? -3.015 4.564 -1.605 1.00 91.12 79 ILE A C 1
ATOM 652 O O . ILE A 1 79 ? -2.931 5.781 -1.748 1.00 91.12 79 ILE A O 1
ATOM 656 N N . CYS 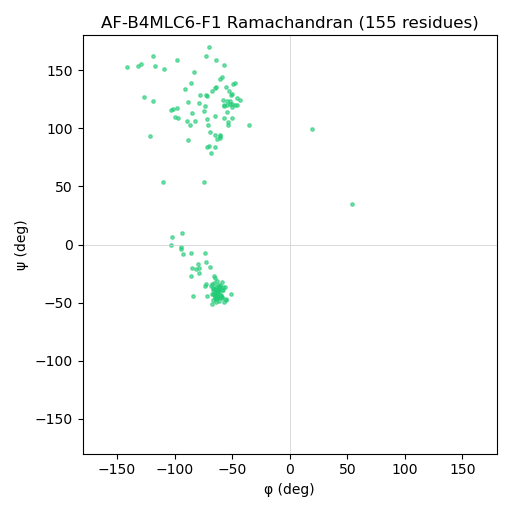A 1 80 ? -4.020 4.008 -0.932 1.00 91.44 80 CYS A N 1
ATOM 657 C CA . CYS A 1 80 ? -5.051 4.785 -0.251 1.00 91.44 80 CYS A CA 1
ATOM 658 C C . CYS A 1 80 ? -4.785 4.786 1.255 1.00 91.44 80 CYS A C 1
ATOM 660 O O . CYS A 1 80 ? -4.894 3.740 1.895 1.00 91.44 80 CYS A O 1
ATOM 662 N N . ILE A 1 81 ? -4.497 5.957 1.826 1.00 90.88 81 ILE A N 1
ATOM 663 C CA . ILE A 1 81 ? -4.339 6.129 3.273 1.00 90.88 81 ILE A CA 1
ATOM 664 C C . ILE A 1 81 ? -5.651 6.703 3.826 1.00 90.88 81 ILE A C 1
ATOM 666 O O . ILE A 1 81 ? -6.000 7.853 3.528 1.00 90.88 81 ILE A O 1
ATOM 670 N N . PRO A 1 82 ? -6.428 5.915 4.596 1.00 90.62 82 PRO A N 1
ATOM 671 C CA . PRO A 1 82 ? -7.641 6.410 5.228 1.00 90.62 82 PRO A CA 1
ATOM 672 C C . PRO A 1 82 ? -7.306 7.385 6.362 1.00 90.62 82 PRO A C 1
ATOM 674 O O . PRO A 1 82 ? -6.162 7.516 6.798 1.00 90.62 82 PRO A O 1
ATOM 677 N N . ARG A 1 83 ? -8.330 8.061 6.887 1.00 91.50 83 ARG A N 1
ATOM 678 C CA . ARG A 1 83 ? -8.196 8.915 8.073 1.00 91.50 83 ARG A CA 1
ATOM 679 C C . ARG A 1 83 ? -7.957 8.063 9.325 1.00 91.50 83 ARG A C 1
ATOM 681 O O . ARG A 1 83 ? -8.898 7.719 10.032 1.00 91.50 83 ARG A O 1
ATOM 688 N N . LEU A 1 84 ? -6.698 7.704 9.562 1.00 89.56 84 LEU A N 1
ATOM 689 C CA . LEU A 1 84 ? -6.271 6.911 10.720 1.00 89.56 84 LEU A CA 1
ATOM 690 C C . LEU A 1 84 ? -6.107 7.754 11.996 1.00 89.56 84 LEU A C 1
ATOM 692 O O . LEU A 1 84 ? -6.171 7.208 13.093 1.00 89.56 84 LEU A O 1
ATOM 696 N N . ARG A 1 85 ? -5.925 9.076 11.862 1.00 89.31 85 ARG A N 1
ATOM 697 C CA . ARG A 1 85 ? -5.860 10.044 12.969 1.00 89.31 85 ARG A CA 1
ATOM 698 C C . ARG A 1 85 ? -6.809 11.211 12.732 1.00 89.31 85 ARG A C 1
ATOM 700 O O . ARG A 1 85 ? -7.111 11.548 11.588 1.00 89.31 85 ARG A O 1
ATOM 707 N N . ASP A 1 86 ? -7.228 11.873 13.806 1.00 88.56 86 ASP A N 1
ATOM 708 C CA . ASP A 1 86 ? -8.212 12.958 13.732 1.00 88.56 86 ASP A CA 1
ATOM 709 C C . ASP A 1 86 ? -7.746 14.139 12.874 1.00 88.56 86 ASP A C 1
ATOM 711 O O . ASP A 1 86 ? -8.549 14.732 12.157 1.00 88.56 86 ASP A O 1
ATOM 715 N N . PHE A 1 87 ? -6.456 14.457 12.887 1.00 87.75 87 PHE A N 1
ATOM 716 C CA . PHE A 1 87 ? -5.892 15.564 12.111 1.00 87.75 87 PHE A CA 1
ATOM 717 C C . PHE A 1 87 ? -5.514 15.178 10.673 1.00 87.75 87 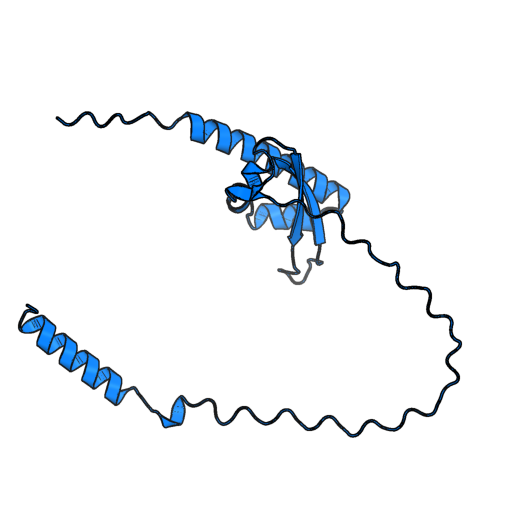PHE A C 1
ATOM 719 O O . PHE A 1 87 ? -5.194 16.050 9.870 1.00 87.75 87 PHE A O 1
ATOM 726 N N . TRP A 1 88 ? -5.579 13.893 10.313 1.00 91.75 88 TRP A N 1
ATOM 727 C CA . TRP A 1 88 ? -5.305 13.448 8.950 1.00 91.75 88 TRP A CA 1
ATOM 728 C C . TRP A 1 88 ? -6.530 13.599 8.049 1.00 91.75 88 TRP A C 1
ATOM 730 O O . TRP A 1 88 ? -7.678 13.423 8.465 1.00 91.75 88 TRP A O 1
ATOM 740 N N . THR A 1 89 ? -6.284 13.865 6.771 1.00 88.88 89 THR A N 1
ATOM 741 C CA . THR A 1 89 ? -7.290 13.750 5.712 1.00 88.88 89 THR A CA 1
ATOM 742 C C . THR A 1 89 ? -7.140 12.410 4.999 1.00 88.88 89 THR A C 1
ATOM 744 O O . THR A 1 89 ? -6.098 11.775 5.081 1.00 88.88 89 THR A O 1
ATOM 747 N N . THR A 1 90 ? -8.181 11.925 4.320 1.00 91.06 90 THR A N 1
ATOM 748 C CA . THR A 1 90 ? -8.022 10.741 3.456 1.00 91.06 90 THR A CA 1
ATOM 749 C C . THR A 1 90 ? -7.244 11.145 2.212 1.00 91.06 90 THR A C 1
ATOM 751 O O . THR A 1 90 ? -7.624 12.119 1.563 1.00 91.06 90 THR A O 1
ATOM 754 N N . ARG A 1 91 ? -6.183 10.407 1.880 1.00 90.56 91 ARG A N 1
ATOM 755 C CA . ARG A 1 91 ? -5.303 10.721 0.747 1.00 90.56 91 ARG A CA 1
ATOM 756 C C . ARG A 1 91 ? -5.046 9.498 -0.119 1.00 90.56 91 ARG A C 1
ATOM 758 O O . ARG A 1 91 ? -5.130 8.359 0.345 1.00 90.56 91 ARG A O 1
ATOM 765 N N . LYS A 1 92 ? -4.760 9.750 -1.394 1.00 92.50 92 LYS A N 1
ATOM 766 C CA . LYS A 1 92 ? -4.424 8.728 -2.382 1.00 92.50 92 LYS A CA 1
ATOM 767 C C . LYS A 1 92 ? -3.107 9.117 -3.025 1.00 92.50 92 LYS A C 1
ATOM 769 O O . LYS A 1 92 ? -2.981 10.228 -3.516 1.00 92.50 92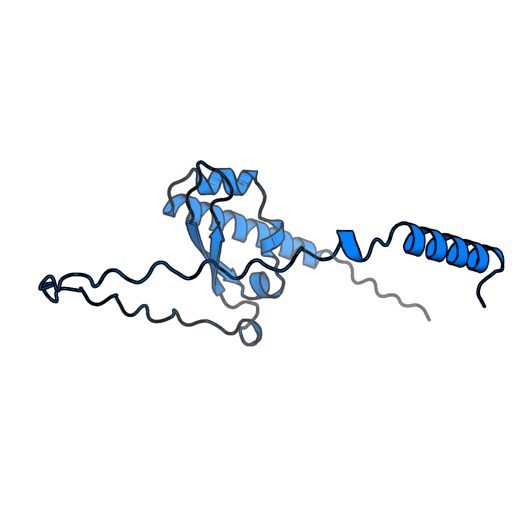 LYS A O 1
ATOM 774 N N . PHE A 1 93 ? -2.159 8.198 -3.023 1.00 92.00 93 PHE A N 1
ATOM 775 C CA . PHE A 1 93 ? -0.848 8.406 -3.606 1.00 92.00 93 PHE A CA 1
ATOM 776 C C . PHE A 1 93 ? -0.636 7.400 -4.725 1.00 92.00 93 PHE A C 1
ATOM 778 O O . PHE A 1 93 ? -0.735 6.196 -4.505 1.00 92.00 93 PHE A O 1
ATOM 785 N N . ASP A 1 94 ? -0.344 7.907 -5.915 1.00 92.69 94 ASP A N 1
ATOM 786 C CA . ASP A 1 94 ? -0.014 7.087 -7.075 1.00 92.69 94 ASP A CA 1
ATOM 787 C C . ASP A 1 94 ? 1.504 7.012 -7.195 1.00 92.69 94 ASP A C 1
ATOM 789 O O . ASP A 1 94 ? 2.129 8.017 -7.543 1.00 92.69 94 ASP A O 1
ATOM 793 N N . ILE A 1 95 ? 2.077 5.846 -6.898 1.00 92.75 95 ILE A N 1
ATOM 794 C CA . ILE A 1 95 ? 3.521 5.591 -6.982 1.00 92.75 95 ILE A CA 1
ATOM 795 C C . ILE A 1 95 ? 3.850 4.661 -8.147 1.00 92.75 95 ILE A C 1
ATOM 797 O O . ILE A 1 95 ? 3.039 3.816 -8.525 1.00 92.75 95 ILE A O 1
ATOM 801 N N . PHE A 1 96 ? 5.046 4.803 -8.702 1.00 93.38 96 PHE A N 1
ATOM 802 C CA . PHE A 1 96 ? 5.563 3.958 -9.771 1.00 93.38 96 PHE A CA 1
ATOM 803 C C . PHE A 1 96 ? 6.455 2.882 -9.170 1.00 93.38 96 PHE A C 1
ATOM 805 O O . PHE A 1 96 ? 7.468 3.191 -8.553 1.00 93.38 96 PHE A O 1
ATOM 812 N N . VAL A 1 97 ? 6.082 1.616 -9.332 1.00 92.31 97 VAL A N 1
ATOM 813 C CA . VAL A 1 97 ? 6.840 0.489 -8.775 1.00 92.31 97 VAL A CA 1
ATOM 814 C C . VAL A 1 97 ? 6.867 -0.683 -9.752 1.00 92.31 97 VAL A C 1
ATOM 816 O O . VAL A 1 97 ? 5.929 -0.842 -10.534 1.00 92.31 97 VAL A O 1
ATOM 819 N N . PRO A 1 98 ? 7.899 -1.540 -9.713 1.00 91.94 98 PRO A N 1
ATOM 820 C CA . PRO A 1 98 ? 7.900 -2.798 -10.453 1.00 91.94 98 PRO A CA 1
ATOM 821 C C . PRO A 1 98 ? 6.724 -3.697 -10.049 1.00 91.94 98 PRO A C 1
ATOM 823 O O . PRO A 1 98 ? 6.378 -3.778 -8.867 1.00 91.94 98 PRO A O 1
ATOM 826 N N . ALA A 1 99 ? 6.145 -4.438 -10.994 1.00 90.44 99 ALA A N 1
ATOM 827 C CA . ALA A 1 99 ? 5.013 -5.325 -10.724 1.00 90.44 99 ALA A CA 1
ATOM 828 C C . ALA A 1 99 ? 5.331 -6.372 -9.645 1.00 90.44 99 ALA A C 1
ATOM 830 O O . ALA A 1 99 ? 4.484 -6.645 -8.790 1.00 90.44 99 ALA A O 1
ATOM 831 N N . LYS A 1 100 ? 6.568 -6.889 -9.602 1.00 90.44 100 LYS A N 1
ATOM 832 C CA . LYS A 1 100 ? 7.032 -7.809 -8.548 1.00 90.44 100 LYS A CA 1
ATOM 833 C C . LYS A 1 100 ? 6.876 -7.239 -7.137 1.00 90.44 100 LYS A C 1
ATOM 835 O O . LYS A 1 100 ? 6.511 -7.970 -6.219 1.00 90.44 100 LYS A O 1
ATOM 840 N N . ALA A 1 101 ? 7.081 -5.931 -6.957 1.00 89.19 101 ALA A N 1
ATOM 841 C CA . ALA A 1 101 ? 6.931 -5.281 -5.657 1.00 89.19 101 ALA A CA 1
ATOM 842 C C . ALA A 1 101 ? 5.502 -5.415 -5.116 1.00 89.19 101 ALA A C 1
ATOM 844 O O . ALA A 1 101 ? 5.304 -5.599 -3.915 1.00 89.19 101 ALA A O 1
ATOM 845 N N . VAL A 1 102 ? 4.515 -5.361 -6.012 1.00 90.00 102 VAL A N 1
ATOM 846 C CA . VAL A 1 102 ? 3.097 -5.501 -5.671 1.00 90.00 102 VAL A CA 1
ATOM 847 C C . VAL A 1 102 ? 2.695 -6.973 -5.584 1.00 90.00 102 VAL A C 1
ATOM 849 O O . VAL A 1 102 ? 2.053 -7.356 -4.609 1.00 90.00 102 VAL A O 1
ATOM 852 N N . LYS A 1 103 ? 3.118 -7.818 -6.536 1.00 89.50 103 LYS A N 1
ATOM 853 C CA . LYS A 1 103 ? 2.827 -9.265 -6.548 1.00 89.50 103 LYS A CA 1
ATOM 854 C C . LYS A 1 103 ? 3.268 -9.964 -5.264 1.00 89.50 103 LYS A C 1
ATOM 856 O O . LYS A 1 103 ? 2.496 -10.714 -4.675 1.00 89.50 103 LYS A O 1
ATOM 861 N N . TYR A 1 104 ? 4.494 -9.690 -4.823 1.00 88.56 104 TYR A N 1
ATOM 862 C CA . TYR A 1 104 ? 5.080 -10.304 -3.631 1.00 88.56 104 TYR A CA 1
ATOM 863 C C . TYR A 1 104 ? 4.872 -9.466 -2.363 1.00 88.56 104 TYR A C 1
ATOM 865 O O . TYR A 1 104 ? 5.453 -9.769 -1.325 1.00 88.56 104 TYR A O 1
ATOM 873 N N . ASN A 1 105 ? 4.044 -8.415 -2.426 1.00 88.06 105 ASN A N 1
ATOM 874 C CA . ASN A 1 105 ? 3.715 -7.554 -1.289 1.00 88.06 105 ASN A CA 1
ATOM 875 C C . ASN A 1 105 ? 4.950 -6.958 -0.571 1.00 88.06 105 ASN A C 1
ATOM 877 O O . ASN A 1 105 ? 4.954 -6.760 0.649 1.00 88.06 105 ASN A O 1
ATOM 881 N N . LEU A 1 106 ? 6.001 -6.641 -1.333 1.00 88.56 106 LEU A N 1
ATOM 882 C CA . LEU A 1 106 ? 7.283 -6.148 -0.812 1.00 88.56 106 LEU A CA 1
ATOM 883 C C . LEU A 1 106 ? 7.172 -4.740 -0.222 1.00 88.56 106 LEU A C 1
ATOM 885 O O . LEU A 1 106 ? 8.022 -4.329 0.556 1.00 88.56 106 LEU A O 1
ATOM 889 N N . LEU A 1 107 ? 6.123 -3.999 -0.576 1.00 88.38 107 LEU A N 1
ATOM 890 C CA . LEU A 1 107 ? 5.873 -2.657 -0.051 1.00 88.38 107 LEU A CA 1
ATOM 891 C C . LEU A 1 107 ? 5.249 -2.675 1.351 1.00 88.38 107 LEU A C 1
ATOM 893 O O . LEU A 1 107 ? 5.266 -1.660 2.033 1.00 88.38 107 LEU A O 1
ATOM 897 N N . SER A 1 108 ? 4.686 -3.797 1.811 1.00 87.25 108 SER A N 1
ATOM 898 C CA . SER A 1 108 ? 3.961 -3.826 3.092 1.00 87.25 10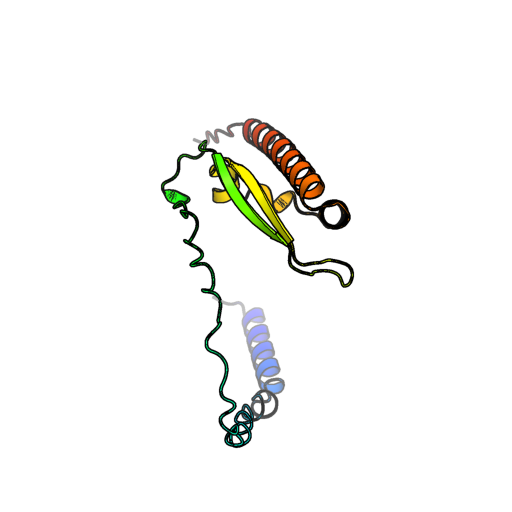8 SER A CA 1
ATOM 899 C C . SER A 1 108 ? 4.837 -3.488 4.301 1.00 87.25 108 SER A C 1
ATOM 901 O O . SER A 1 108 ? 4.388 -2.776 5.197 1.00 87.25 108 SER A O 1
ATOM 903 N N . SER A 1 109 ? 6.092 -3.945 4.312 1.00 86.88 109 SER A N 1
ATOM 904 C CA . SER A 1 109 ? 7.029 -3.729 5.420 1.00 86.88 109 SER A CA 1
ATOM 905 C C . SER A 1 109 ? 7.556 -2.300 5.524 1.00 86.88 109 SER A C 1
ATOM 907 O O . SER A 1 109 ? 8.098 -1.940 6.566 1.00 86.88 109 SER A O 1
ATOM 909 N N . MET A 1 110 ? 7.400 -1.479 4.480 1.00 87.50 110 MET A N 1
ATOM 910 C CA . MET A 1 110 ? 7.898 -0.101 4.483 1.00 87.50 110 MET A CA 1
ATOM 911 C C . MET A 1 110 ? 6.982 0.861 5.255 1.00 87.50 110 MET A C 1
ATOM 913 O O . MET A 1 110 ? 7.416 1.937 5.661 1.00 87.50 110 MET A O 1
ATOM 917 N N . PHE A 1 111 ? 5.714 0.495 5.466 1.00 90.00 111 PHE A N 1
ATOM 918 C CA . PHE A 1 111 ? 4.747 1.367 6.126 1.00 90.00 111 PHE A CA 1
ATOM 919 C C . PHE A 1 111 ? 4.878 1.291 7.645 1.00 90.00 111 PHE A C 1
ATOM 921 O O . PHE A 1 111 ? 4.428 0.340 8.285 1.00 90.00 111 PHE A O 1
ATOM 928 N N . ASN A 1 112 ? 5.439 2.344 8.233 1.00 91.75 112 ASN A N 1
ATOM 929 C CA . ASN A 1 112 ? 5.443 2.569 9.672 1.00 91.75 112 ASN A CA 1
ATOM 930 C C . ASN A 1 112 ? 4.704 3.876 10.016 1.00 91.75 112 ASN A C 1
ATOM 932 O O . ASN A 1 112 ? 4.454 4.724 9.157 1.00 91.75 112 ASN A O 1
ATOM 936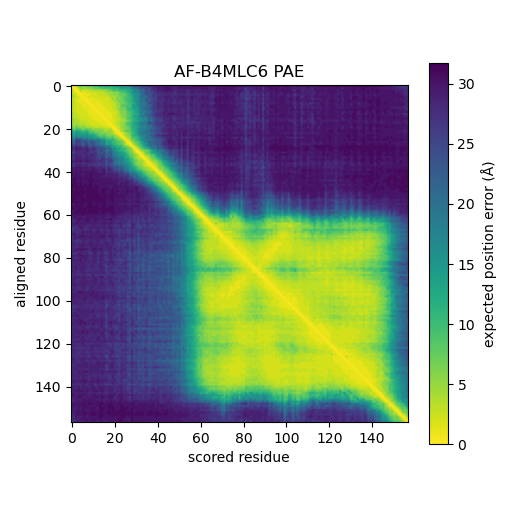 N N . TRP A 1 113 ? 4.316 4.034 11.283 1.00 91.62 113 TRP A N 1
ATOM 937 C CA . TRP A 1 113 ? 3.561 5.212 11.717 1.00 91.62 113 TRP A CA 1
ATOM 938 C C . TRP A 1 113 ? 4.335 6.518 11.538 1.00 91.62 113 TRP A C 1
ATOM 940 O O . TRP A 1 113 ? 3.727 7.517 11.177 1.00 91.62 113 TRP A O 1
ATOM 950 N N . GLU A 1 114 ? 5.654 6.502 11.731 1.00 92.00 114 GLU A N 1
ATOM 951 C CA . GLU A 1 114 ? 6.501 7.694 11.615 1.00 92.00 114 GLU A CA 1
ATOM 952 C C . GLU A 1 114 ? 6.588 8.212 10.172 1.00 92.00 114 GLU A C 1
ATOM 954 O O . GLU A 1 114 ? 6.490 9.413 9.930 1.00 92.00 114 GLU A O 1
ATOM 959 N N . MET A 1 115 ? 6.736 7.314 9.198 1.00 92.31 115 MET A N 1
ATOM 960 C CA . MET A 1 115 ? 6.736 7.635 7.771 1.00 92.31 115 MET A CA 1
ATOM 961 C C . MET A 1 115 ? 5.361 8.132 7.328 1.00 92.31 115 MET A C 1
ATOM 963 O O . MET A 1 115 ? 5.275 9.141 6.629 1.00 92.31 115 MET A O 1
ATOM 967 N N . LEU A 1 116 ? 4.285 7.490 7.796 1.00 92.75 116 LEU A N 1
ATOM 968 C CA . LEU A 1 116 ? 2.925 7.948 7.523 1.00 92.75 116 LEU A CA 1
ATOM 969 C C . LEU A 1 116 ? 2.662 9.337 8.124 1.00 92.75 116 LEU A C 1
ATOM 971 O O . LEU A 1 116 ? 2.122 10.183 7.421 1.00 92.75 116 LEU A O 1
ATOM 975 N N . ASP A 1 117 ? 3.076 9.608 9.368 1.00 92.56 117 ASP A N 1
ATOM 976 C CA . ASP A 1 117 ? 2.969 10.944 9.980 1.00 92.56 117 ASP A CA 1
ATOM 977 C C . ASP A 1 117 ? 3.661 11.998 9.089 1.00 92.56 117 ASP A C 1
ATOM 979 O O . ASP A 1 117 ? 3.027 12.982 8.706 1.00 92.56 117 ASP A O 1
ATOM 983 N N . ARG A 1 118 ? 4.893 11.740 8.627 1.00 91.81 118 ARG A N 1
ATOM 984 C CA . ARG A 1 118 ? 5.630 12.672 7.750 1.00 91.81 118 ARG A CA 1
ATOM 985 C C . ARG A 1 118 ? 4.941 12.919 6.402 1.00 91.81 118 ARG A C 1
ATOM 987 O O . ARG A 1 118 ? 4.857 14.060 5.959 1.00 91.81 118 ARG A O 1
ATOM 994 N N . ILE A 1 119 ? 4.450 11.873 5.729 1.00 93.06 119 ILE A N 1
ATOM 995 C CA . ILE A 1 119 ? 3.799 12.011 4.408 1.00 93.06 119 ILE A CA 1
ATOM 996 C C . ILE A 1 119 ? 2.462 12.748 4.534 1.00 93.06 119 ILE A C 1
ATOM 998 O O . ILE A 1 119 ? 2.066 13.502 3.642 1.00 93.06 119 ILE A O 1
ATOM 1002 N N . MET A 1 120 ? 1.747 12.522 5.636 1.00 91.94 120 MET A N 1
ATOM 1003 C CA . MET A 1 120 ? 0.431 13.112 5.864 1.00 91.94 120 MET A CA 1
ATOM 1004 C C . MET A 1 120 ? 0.507 14.573 6.330 1.00 91.94 120 MET A C 1
ATOM 1006 O O . MET A 1 120 ? -0.442 15.320 6.087 1.00 91.94 120 MET A O 1
ATOM 1010 N N . GLU A 1 121 ? 1.616 14.998 6.943 1.00 91.00 121 GLU A N 1
ATOM 1011 C CA . GLU A 1 121 ? 1.884 16.402 7.292 1.00 91.00 121 GLU A CA 1
ATOM 1012 C C . GLU A 1 121 ? 2.231 17.267 6.072 1.00 91.00 121 GLU A C 1
ATOM 1014 O O . GLU A 1 121 ? 1.826 18.429 6.002 1.00 91.00 121 GLU A O 1
ATOM 1019 N N . LEU A 1 122 ? 2.936 16.702 5.089 1.00 91.12 122 LEU A N 1
ATOM 1020 C CA . LEU A 1 122 ? 3.360 17.416 3.883 1.00 91.12 122 LEU A CA 1
ATOM 1021 C C . LEU A 1 122 ? 2.196 17.696 2.910 1.00 91.12 122 LEU A C 1
ATOM 1023 O O . LEU A 1 122 ? 1.146 17.047 2.977 1.00 91.12 122 LEU A O 1
ATOM 1027 N N . PRO A 1 123 ? 2.355 18.642 1.966 1.00 90.88 123 PRO A N 1
ATOM 1028 C CA . PRO A 1 123 ? 1.481 18.771 0.801 1.00 90.88 123 PRO A CA 1
ATOM 1029 C C . PRO A 1 123 ? 1.428 17.478 -0.026 1.00 90.88 123 PRO A C 1
ATOM 1031 O O . PRO A 1 123 ? 2.372 16.697 -0.035 1.00 90.88 123 PRO A O 1
ATOM 1034 N N . GLU A 1 124 ? 0.338 17.250 -0.764 1.00 87.50 124 GLU A N 1
ATOM 1035 C CA . GLU A 1 124 ? 0.113 15.994 -1.504 1.00 87.50 124 GLU A CA 1
ATOM 1036 C C . GLU A 1 124 ? 1.226 15.665 -2.514 1.00 87.50 124 GLU A C 1
ATOM 1038 O O . GLU A 1 124 ? 1.627 14.509 -2.619 1.00 87.50 124 GLU A O 1
ATOM 1043 N N . ILE A 1 125 ? 1.758 16.677 -3.209 1.00 89.44 125 ILE A N 1
ATOM 1044 C CA . ILE A 1 125 ? 2.838 16.513 -4.195 1.00 89.44 125 ILE A CA 1
ATOM 1045 C C . ILE A 1 125 ? 4.140 16.096 -3.499 1.00 89.44 125 ILE A C 1
ATOM 1047 O O . ILE A 1 125 ? 4.724 15.075 -3.842 1.00 89.44 125 ILE A O 1
ATOM 1051 N N . GLU A 1 126 ? 4.550 16.829 -2.464 1.00 91.75 126 GLU A N 1
ATOM 1052 C CA . GLU A 1 126 ? 5.778 16.540 -1.712 1.00 91.75 126 GLU A CA 1
ATOM 1053 C C . GLU A 1 126 ? 5.685 15.211 -0.952 1.00 91.75 126 GLU A C 1
ATOM 1055 O O . GLU A 1 126 ? 6.642 14.441 -0.902 1.00 91.75 126 GLU A O 1
ATOM 1060 N N . GLY A 1 127 ? 4.512 14.906 -0.393 1.00 90.56 127 GLY A N 1
ATOM 1061 C CA . GLY A 1 127 ? 4.240 13.630 0.259 1.00 90.56 127 GLY A CA 1
ATOM 1062 C C . GLY A 1 127 ? 4.307 12.456 -0.719 1.00 90.56 127 GLY A C 1
ATOM 1063 O O . GLY A 1 127 ? 4.834 11.403 -0.365 1.00 90.56 127 GLY A O 1
ATOM 1064 N N . LYS A 1 128 ? 3.832 12.641 -1.959 1.00 92.62 128 LYS A N 1
ATOM 1065 C CA . LYS A 1 128 ? 3.966 11.645 -3.028 1.00 92.62 128 LYS A CA 1
ATOM 1066 C C . LYS A 1 128 ? 5.432 11.409 -3.386 1.00 92.62 128 LYS A C 1
ATOM 1068 O O . LYS A 1 128 ? 5.845 10.255 -3.439 1.00 92.62 128 LYS A O 1
ATOM 1073 N N . ASP A 1 129 ? 6.196 12.473 -3.618 1.00 93.44 129 ASP A N 1
ATOM 1074 C CA . ASP A 1 129 ? 7.610 12.366 -3.997 1.00 93.44 129 ASP A CA 1
ATOM 1075 C C . ASP A 1 129 ? 8.426 11.699 -2.887 1.00 93.44 129 ASP A C 1
ATOM 1077 O O . ASP A 1 129 ? 9.253 10.823 -3.137 1.00 93.44 129 ASP A O 1
ATOM 1081 N N . MET A 1 130 ? 8.134 12.043 -1.632 1.00 93.25 130 MET A N 1
ATOM 1082 C CA . MET A 1 130 ? 8.759 11.400 -0.488 1.00 93.25 130 MET A CA 1
ATOM 1083 C C . MET A 1 130 ? 8.395 9.911 -0.416 1.00 93.25 130 MET A C 1
ATOM 1085 O O . MET A 1 130 ? 9.290 9.077 -0.300 1.00 93.25 130 MET A O 1
ATOM 1089 N N . LEU A 1 131 ? 7.116 9.553 -0.564 1.00 93.06 131 LEU A N 1
ATOM 1090 C CA . LEU A 1 131 ? 6.676 8.155 -0.591 1.00 93.06 131 LEU A CA 1
ATOM 1091 C C . LEU A 1 131 ? 7.334 7.352 -1.726 1.00 93.06 131 LEU A C 1
ATOM 1093 O O . LEU A 1 131 ? 7.691 6.194 -1.511 1.00 93.06 131 LEU A O 1
ATOM 1097 N N . GLN A 1 132 ? 7.509 7.957 -2.905 1.00 94.19 132 GLN A N 1
ATOM 1098 C CA . GLN A 1 132 ? 8.207 7.343 -4.035 1.00 94.19 132 GLN A CA 1
ATOM 1099 C C . GLN A 1 132 ? 9.665 7.029 -3.674 1.00 94.19 132 GLN A C 1
ATOM 1101 O O . GLN A 1 132 ? 10.089 5.886 -3.821 1.00 94.19 132 GLN A O 1
ATOM 1106 N N . ASN A 1 133 ? 10.392 7.993 -3.100 1.00 93.25 133 ASN A N 1
ATOM 1107 C CA . ASN A 1 133 ? 11.780 7.788 -2.676 1.00 93.25 133 ASN A CA 1
ATOM 1108 C C . ASN A 1 133 ? 11.905 6.670 -1.627 1.00 93.25 133 ASN A C 1
ATOM 1110 O O . ASN A 1 133 ? 12.775 5.811 -1.745 1.00 93.25 133 ASN A O 1
ATOM 1114 N N . TYR A 1 134 ? 11.007 6.627 -0.634 1.00 91.06 134 TYR A N 1
ATOM 1115 C CA . TYR A 1 134 ? 10.992 5.543 0.358 1.00 91.06 134 TYR A CA 1
ATOM 1116 C C . TYR A 1 134 ? 10.738 4.173 -0.280 1.00 91.06 134 TYR A C 1
ATOM 1118 O O . TYR A 1 134 ? 11.351 3.184 0.127 1.00 91.06 134 TYR A O 1
ATOM 1126 N N . ALA A 1 135 ? 9.837 4.099 -1.263 1.00 91.31 135 ALA A N 1
ATOM 1127 C CA . ALA A 1 135 ? 9.566 2.859 -1.979 1.00 91.31 135 ALA A CA 1
ATOM 1128 C C . ALA A 1 135 ? 10.799 2.394 -2.767 1.00 91.31 135 ALA A C 1
ATOM 1130 O O . ALA A 1 135 ? 11.164 1.221 -2.682 1.00 91.31 135 ALA A O 1
ATOM 1131 N N . ASP A 1 136 ? 11.472 3.304 -3.469 1.00 91.56 136 ASP A N 1
ATOM 1132 C CA . ASP A 1 136 ? 12.656 2.989 -4.271 1.00 91.56 136 ASP A CA 1
ATOM 1133 C C . ASP A 1 136 ? 13.823 2.511 -3.391 1.00 91.56 136 ASP A C 1
ATOM 1135 O O . ASP A 1 136 ? 14.407 1.456 -3.654 1.00 91.56 136 ASP A O 1
ATOM 1139 N N . GLU A 1 137 ? 14.106 3.210 -2.287 1.00 91.44 137 GLU A N 1
ATOM 1140 C CA . GLU A 1 137 ? 15.128 2.806 -1.310 1.00 91.44 137 GLU A CA 1
ATOM 1141 C C . GLU A 1 137 ? 14.818 1.443 -0.676 1.00 91.44 137 GLU A C 1
ATOM 1143 O O . GLU A 1 137 ? 15.696 0.584 -0.543 1.00 91.44 137 GLU A O 1
ATOM 1148 N N . HIS A 1 138 ? 13.558 1.208 -0.300 1.00 89.44 138 HIS A N 1
ATOM 1149 C CA . HIS A 1 138 ? 13.145 -0.058 0.295 1.00 89.44 138 HIS A CA 1
ATOM 1150 C C . HIS A 1 138 ? 13.286 -1.219 -0.697 1.00 89.44 138 HIS A C 1
ATOM 1152 O O . HIS A 1 138 ? 13.781 -2.287 -0.333 1.00 89.44 138 HIS A O 1
ATOM 1158 N N . LEU A 1 139 ? 12.894 -1.023 -1.958 1.00 88.25 139 LEU A N 1
ATOM 1159 C CA . LEU A 1 139 ? 13.017 -2.049 -2.995 1.00 88.25 139 LEU A CA 1
ATOM 1160 C C . LEU A 1 139 ? 14.478 -2.369 -3.328 1.00 88.25 139 LEU A C 1
ATOM 1162 O O . LEU A 1 139 ? 14.811 -3.546 -3.494 1.00 88.25 139 LEU A O 1
ATOM 1166 N N . LEU A 1 140 ? 15.358 -1.365 -3.340 1.00 88.25 140 LEU A N 1
ATOM 1167 C CA . LEU A 1 140 ? 16.807 -1.560 -3.440 1.00 88.25 140 LEU A CA 1
ATOM 1168 C C . LEU A 1 140 ? 17.325 -2.449 -2.301 1.00 88.25 140 LEU A C 1
ATOM 1170 O O . LEU A 1 140 ? 17.968 -3.469 -2.561 1.00 88.25 140 LEU A O 1
ATOM 1174 N N . ASN A 1 141 ? 16.961 -2.142 -1.056 1.00 86.38 141 ASN A N 1
ATOM 1175 C CA . ASN A 1 141 ? 17.394 -2.909 0.116 1.00 86.38 141 ASN A CA 1
ATOM 1176 C C . ASN A 1 141 ? 16.868 -4.352 0.119 1.00 86.38 141 ASN A C 1
ATOM 1178 O O . ASN A 1 141 ? 17.603 -5.285 0.447 1.00 86.38 141 ASN A O 1
ATOM 1182 N N . VAL A 1 142 ? 15.604 -4.560 -0.263 1.00 83.25 142 VAL A N 1
ATOM 1183 C CA . VAL A 1 142 ? 15.014 -5.904 -0.363 1.00 83.25 142 VAL A CA 1
ATOM 1184 C C . VAL A 1 142 ? 15.705 -6.718 -1.452 1.00 83.25 142 VAL A C 1
ATOM 1186 O O . VAL A 1 142 ? 16.034 -7.880 -1.219 1.00 83.25 142 VAL A O 1
ATOM 1189 N N . SER A 1 143 ? 15.979 -6.117 -2.613 1.00 76.50 143 SER A N 1
ATOM 1190 C CA . SER A 1 143 ? 16.670 -6.814 -3.703 1.00 76.50 143 SER A CA 1
ATOM 1191 C C . SER A 1 143 ? 18.087 -7.249 -3.310 1.00 76.50 143 SER A C 1
ATOM 1193 O O . SER A 1 143 ? 18.471 -8.386 -3.577 1.00 76.50 143 SER A O 1
ATOM 1195 N N . ALA A 1 144 ? 18.817 -6.401 -2.575 1.00 74.12 144 ALA A N 1
ATOM 1196 C CA . ALA A 1 144 ? 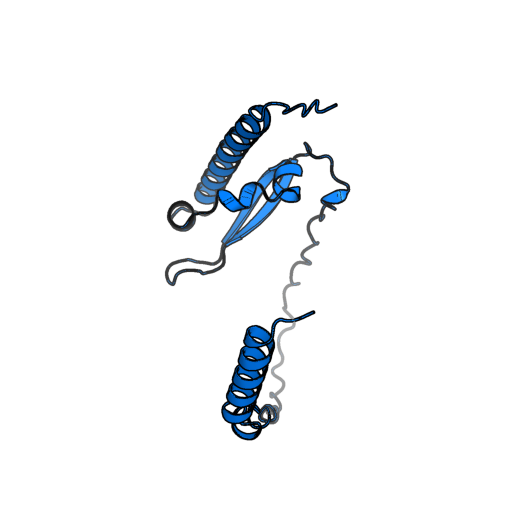20.131 -6.730 -2.030 1.00 74.12 144 ALA A CA 1
ATOM 1197 C C . ALA A 1 144 ? 20.067 -7.868 -0.998 1.00 74.12 144 ALA A C 1
ATOM 1199 O O . ALA A 1 144 ? 20.949 -8.722 -0.958 1.00 74.12 144 ALA A O 1
ATOM 1200 N N . LYS A 1 145 ? 19.010 -7.914 -0.179 1.00 70.38 145 LYS A N 1
ATOM 1201 C CA . LYS A 1 145 ? 18.828 -8.954 0.841 1.00 70.38 145 LYS A CA 1
ATOM 1202 C C . LYS A 1 145 ? 18.465 -10.316 0.243 1.00 70.38 145 LYS A C 1
ATOM 1204 O O . LYS A 1 145 ? 18.893 -11.337 0.769 1.00 70.38 145 LYS A O 1
ATOM 1209 N N . ILE A 1 146 ? 17.708 -10.337 -0.855 1.00 64.62 146 ILE A N 1
ATOM 1210 C CA . ILE A 1 146 ? 17.351 -11.574 -1.568 1.00 64.62 146 ILE A CA 1
ATOM 1211 C C . ILE A 1 146 ? 18.588 -12.210 -2.226 1.00 64.62 146 ILE A C 1
ATOM 1213 O O . ILE A 1 146 ? 18.704 -13.428 -2.235 1.00 64.62 146 ILE A O 1
ATOM 1217 N N . GLN A 1 147 ? 19.548 -11.408 -2.700 1.00 61.47 147 GLN A N 1
ATOM 1218 C CA . GLN A 1 147 ? 20.801 -11.901 -3.298 1.00 61.47 147 GLN A CA 1
ATOM 1219 C C . GLN A 1 147 ? 21.815 -12.462 -2.281 1.00 61.47 147 GLN A C 1
ATOM 1221 O O . GLN A 1 147 ? 22.843 -12.994 -2.683 1.00 61.47 147 GLN A O 1
AT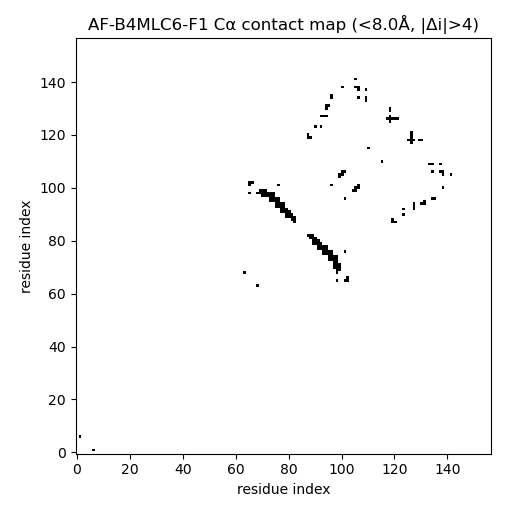OM 1226 N N . GLN A 1 148 ? 21.556 -12.333 -0.975 1.00 57.56 148 GLN A N 1
ATOM 1227 C CA . GLN A 1 148 ? 22.457 -12.784 0.096 1.00 57.56 148 GLN A CA 1
ATOM 1228 C C . GLN A 1 148 ? 22.026 -14.100 0.758 1.00 57.56 148 GLN A C 1
ATOM 1230 O O . GLN A 1 148 ? 22.629 -14.492 1.756 1.00 57.56 148 GLN A O 1
ATOM 1235 N N . LEU A 1 149 ? 20.997 -14.782 0.248 1.00 44.78 149 LEU A N 1
ATOM 1236 C CA . LEU A 1 149 ? 20.685 -16.143 0.684 1.00 44.78 149 LEU A CA 1
ATOM 1237 C C . LEU A 1 149 ? 21.719 -17.099 0.069 1.00 44.78 149 LEU A C 1
ATOM 1239 O O . LEU A 1 149 ? 21.762 -17.196 -1.156 1.00 44.78 149 LEU A O 1
ATOM 1243 N N . PRO A 1 150 ? 22.571 -17.764 0.873 1.00 50.25 150 PRO A N 1
ATOM 1244 C CA . PRO A 1 150 ? 23.407 -18.832 0.354 1.00 50.25 150 PRO A CA 1
ATOM 1245 C C . PRO A 1 150 ? 22.503 -19.976 -0.106 1.00 50.25 150 PRO A C 1
ATOM 1247 O O . PRO A 1 150 ? 21.560 -20.346 0.600 1.00 50.25 150 PRO A O 1
ATOM 1250 N N . ASP A 1 151 ? 22.798 -20.513 -1.287 1.00 51.88 151 ASP A N 1
ATOM 1251 C CA . ASP A 1 151 ? 22.267 -21.786 -1.754 1.00 51.88 151 ASP A CA 1
ATOM 1252 C C . ASP A 1 151 ? 22.728 -22.865 -0.762 1.00 51.88 151 ASP A C 1
ATOM 1254 O O . ASP A 1 151 ? 23.838 -23.387 -0.859 1.00 51.88 151 ASP A O 1
ATOM 1258 N N . GLU A 1 152 ? 21.918 -23.153 0.259 1.00 53.75 152 GLU A N 1
ATOM 1259 C CA . GLU A 1 152 ? 22.104 -24.364 1.053 1.00 53.75 152 GLU A CA 1
ATOM 1260 C C . GLU A 1 152 ? 21.676 -25.547 0.181 1.00 53.75 152 GLU A C 1
ATOM 1262 O O . GLU A 1 152 ? 20.534 -26.009 0.203 1.00 53.75 152 GLU A O 1
ATOM 1267 N N . GLU A 1 153 ? 22.619 -25.999 -0.645 1.00 52.09 153 GLU A N 1
ATOM 1268 C CA . GLU A 1 153 ? 22.637 -27.350 -1.182 1.00 52.09 153 GLU A CA 1
ATOM 1269 C C . GLU A 1 153 ? 22.787 -28.317 0.002 1.00 52.09 153 GLU A C 1
ATOM 1271 O O . GLU A 1 153 ? 23.887 -28.646 0.444 1.00 52.09 153 GLU A O 1
ATOM 1276 N N . ASP A 1 154 ? 21.654 -28.764 0.546 1.00 52.66 154 ASP A N 1
ATOM 1277 C CA . ASP A 1 154 ? 21.583 -29.978 1.356 1.00 52.66 154 ASP A CA 1
ATOM 1278 C C . ASP A 1 154 ? 21.849 -31.189 0.432 1.00 52.66 154 ASP A C 1
ATOM 1280 O O . ASP A 1 154 ? 20.937 -31.908 0.015 1.00 52.66 154 ASP A O 1
ATOM 1284 N N . GLU A 1 155 ? 23.122 -31.436 0.110 1.00 57.88 155 GLU A N 1
ATOM 1285 C CA . GLU A 1 155 ? 23.599 -32.787 -0.193 1.00 57.88 155 GLU A CA 1
ATOM 1286 C C . GLU A 1 155 ? 23.576 -33.595 1.114 1.00 57.88 155 GLU A C 1
ATOM 1288 O O . GLU A 1 155 ? 24.490 -33.549 1.941 1.00 57.88 155 GLU A O 1
ATOM 1293 N N . LYS A 1 156 ? 22.499 -34.356 1.311 1.00 48.41 156 LYS A N 1
ATOM 1294 C CA . LYS A 1 156 ? 22.501 -35.528 2.189 1.00 48.41 156 LYS A CA 1
ATOM 1295 C C . LYS A 1 156 ? 22.108 -36.754 1.379 1.00 48.41 156 LYS A C 1
ATOM 1297 O O . LYS A 1 156 ? 20.921 -37.047 1.237 1.00 48.41 156 LYS A O 1
ATOM 1302 N N . GLU A 1 157 ? 23.124 -37.446 0.874 1.00 54.97 157 GLU A N 1
ATOM 1303 C CA . GLU A 1 157 ? 23.072 -38.894 0.625 1.00 54.97 157 GLU A CA 1
ATOM 1304 C C . GLU A 1 157 ? 23.366 -39.675 1.914 1.00 54.97 157 GLU A C 1
ATOM 1306 O O . GLU A 1 157 ? 24.235 -39.235 2.707 1.00 54.97 157 GLU A O 1
#

Secondary structure (DSSP, 8-state):
---HHHHHHHHHHHHHHHHH--TTTSS-S------PPP-----------S--PPPP--PPP----GGGS-TT-EEEEEEEE---STTPPPEEEEEEEEHHHHHTTTTGGG--HHHHHHHHHS-HHHHHHHHHHHHHHHHHHHHHHHTT---------

Sequence (157 aa):
MLSQTERKALTQLENKWKDRFKPDERMPTSNPRPLTPPSRRKKRKSNQIKNSLPVPEFLPEPRVNLNETDDDAIIINRICIPRLRDFWTTRKFDIFVPAKAVKYNLLSSMFNWEMLDRIMELPEIEGKDMLQNYADEHLLNVSAKIQQLPDEEDEKE

pLDDT: mean 78.7, std 14.73, range [44.78, 94.19]

Foldseek 3Di:
DDDPVVVVVVVVVVVVCVVPDDVVVPPPPPPPDPPDPPDPPPPDDDVPDPPPDPPPPPPPDDDDDLVVDDQQDWDWDWDWDPCPDPPFHTDIATEIDGSVCVVVVLCVVLDDPVLVVVLRPDDVVVSNVSSNVSRVVSVVVVVVVVVPDPPPPPPDD

Nearest PDB structures (foldseek):
  7bmh-assembly1_A  TM=2.875E-01  e=4.773E+00  Plenodomus lingam

Mean predicted aligned error: 18.34 Å

Organism: Drosophila willistoni (NCBI:txid7260)